Protein AF-D6Z6P3-F1 (afdb_monomer_lite)

Foldseek 3Di:
DDDDDDDPPPVQDALVVLLVVLVVLLVVLVVCLVVVNPPCVVVSVVVNVVSVVSNVSNVVVVPPLVPDPDPVVSVVVVVSVVVSVVSVVVSVVSVVVSVVVVVVVVVVVVVVVVVVVVVVPPDPPDDDPPPPPPDD

Structure (mmCIF, N/CA/C/O backbone):
data_AF-D6Z6P3-F1
#
_entry.id   AF-D6Z6P3-F1
#
loop_
_atom_site.group_PDB
_atom_site.id
_atom_site.type_symbol
_atom_site.label_atom_id
_atom_site.label_alt_id
_atom_site.label_comp_id
_atom_site.label_asym_id
_atom_site.label_entity_id
_atom_site.label_seq_id
_atom_site.pdbx_PDB_ins_code
_atom_site.Cartn_x
_atom_site.Cartn_y
_atom_site.Cartn_z
_atom_site.occupancy
_atom_site.B_iso_or_equiv
_atom_site.auth_seq_id
_atom_site.auth_comp_id
_atom_site.auth_asym_id
_atom_site.auth_atom_id
_atom_site.pdbx_PDB_model_num
ATOM 1 N N . MET A 1 1 ? 35.250 24.182 -33.793 1.00 44.00 1 MET A N 1
ATOM 2 C CA . MET A 1 1 ? 34.281 23.165 -33.332 1.00 44.00 1 MET A CA 1
ATOM 3 C C . MET A 1 1 ? 34.153 23.292 -31.823 1.00 44.00 1 MET A C 1
ATOM 5 O O . MET A 1 1 ? 35.151 23.128 -31.138 1.00 44.00 1 MET A O 1
ATOM 9 N N . LYS A 1 2 ? 32.984 23.695 -31.315 1.00 38.16 2 LYS A N 1
ATOM 10 C CA . LYS A 1 2 ? 32.708 23.756 -29.871 1.00 38.16 2 LYS A CA 1
ATOM 11 C C . LYS A 1 2 ? 32.059 22.431 -29.460 1.00 38.16 2 LYS A C 1
ATOM 13 O O . LYS A 1 2 ? 31.090 22.057 -30.120 1.00 38.16 2 LYS A O 1
ATOM 18 N N . PRO A 1 3 ? 32.523 21.739 -28.410 1.00 43.38 3 PRO A N 1
ATOM 19 C CA . PRO A 1 3 ? 31.759 20.640 -27.852 1.00 43.38 3 PRO A CA 1
ATOM 20 C C . PRO A 1 3 ? 30.620 21.208 -26.991 1.00 43.38 3 PRO A C 1
ATOM 22 O O . PRO A 1 3 ? 30.833 21.778 -25.925 1.00 43.38 3 PRO A O 1
ATOM 25 N N . LEU A 1 4 ? 29.400 21.075 -27.510 1.00 47.59 4 LEU A N 1
ATOM 26 C CA . LEU A 1 4 ? 28.196 20.788 -26.725 1.00 47.59 4 LEU A CA 1
ATOM 27 C C . LEU A 1 4 ? 28.418 19.364 -26.166 1.00 47.59 4 LEU A C 1
ATOM 29 O O . LEU A 1 4 ? 28.949 18.522 -26.879 1.00 47.59 4 LEU A O 1
ATOM 33 N N . THR A 1 5 ? 28.166 19.004 -24.916 1.00 46.31 5 THR A N 1
ATOM 34 C CA . THR A 1 5 ? 27.004 19.277 -24.075 1.00 46.31 5 THR A CA 1
ATOM 35 C C . THR A 1 5 ? 27.342 18.749 -22.683 1.00 46.31 5 THR A C 1
ATOM 37 O O . THR A 1 5 ? 27.886 17.652 -22.554 1.00 46.31 5 THR A O 1
ATOM 40 N N . GLY A 1 6 ? 26.974 19.500 -21.646 1.00 45.75 6 GLY A N 1
ATOM 41 C CA . GLY A 1 6 ? 26.929 18.987 -20.285 1.00 45.75 6 GLY A CA 1
ATOM 42 C C . GLY A 1 6 ? 25.938 17.830 -20.186 1.00 45.75 6 GLY A C 1
ATOM 43 O O . GLY A 1 6 ? 24.733 18.029 -20.303 1.00 45.75 6 GLY A O 1
ATOM 44 N N . GLN A 1 7 ? 26.444 16.624 -19.952 1.00 39.44 7 GLN A N 1
ATOM 45 C CA . GLN A 1 7 ? 25.655 15.548 -19.373 1.00 39.44 7 GLN A CA 1
ATOM 46 C C . GLN A 1 7 ? 25.823 15.641 -17.862 1.00 39.44 7 GLN A C 1
ATOM 48 O O . GLN A 1 7 ? 26.766 15.099 -17.287 1.00 39.44 7 GLN A O 1
ATOM 53 N N . ALA A 1 8 ? 24.903 16.356 -17.216 1.00 40.50 8 ALA A N 1
ATOM 54 C CA . ALA A 1 8 ? 24.640 16.110 -15.812 1.00 40.50 8 ALA A CA 1
ATOM 55 C C . ALA A 1 8 ? 24.234 14.634 -15.705 1.00 40.50 8 ALA A C 1
ATOM 57 O O . ALA A 1 8 ? 23.147 14.254 -16.140 1.00 40.50 8 ALA A O 1
ATOM 58 N N . HIS A 1 9 ? 25.131 13.796 -15.185 1.00 40.16 9 HIS A N 1
ATOM 59 C CA . HIS A 1 9 ? 24.788 12.477 -14.668 1.00 40.16 9 HIS A CA 1
ATOM 60 C C . HIS A 1 9 ? 23.839 12.696 -13.484 1.00 40.16 9 HIS A C 1
ATOM 62 O O . HIS A 1 9 ? 24.240 12.699 -12.323 1.00 40.16 9 HIS A O 1
ATOM 68 N N . ASN A 1 10 ? 22.565 12.942 -13.783 1.00 45.47 10 ASN A N 1
ATOM 69 C CA . ASN A 1 10 ? 21.499 12.710 -12.831 1.00 45.47 10 ASN A CA 1
ATOM 70 C C . ASN A 1 10 ? 21.533 11.201 -12.603 1.00 45.47 10 ASN A C 1
ATOM 72 O O . ASN A 1 10 ? 21.230 10.441 -13.521 1.00 45.47 10 ASN A O 1
ATOM 76 N N . GLN A 1 11 ? 21.990 10.770 -11.428 1.00 52.34 11 GLN A N 1
ATOM 77 C CA . GLN A 1 11 ? 21.950 9.372 -11.008 1.00 52.34 11 GLN A CA 1
ATOM 78 C C . GLN A 1 11 ? 20.477 8.968 -10.856 1.00 52.34 11 GLN A C 1
ATOM 80 O O . GLN A 1 11 ? 19.921 8.962 -9.760 1.00 52.34 11 GLN A O 1
ATOM 85 N N . ALA A 1 12 ? 19.802 8.738 -11.980 1.00 62.66 12 ALA A N 1
ATOM 86 C CA . ALA A 1 12 ? 18.458 8.205 -12.006 1.00 62.66 12 ALA A CA 1
ATOM 87 C C . ALA A 1 12 ? 18.541 6.772 -11.484 1.00 62.66 12 ALA A C 1
ATOM 89 O O . ALA A 1 12 ? 19.339 5.968 -11.966 1.00 62.66 12 ALA A O 1
ATOM 90 N N . MET A 1 13 ? 17.764 6.488 -10.444 1.00 72.31 13 MET A N 1
ATOM 91 C CA . MET A 1 13 ? 17.687 5.157 -9.868 1.00 72.31 13 MET A CA 1
ATOM 92 C C . MET A 1 13 ? 17.231 4.166 -10.937 1.00 72.31 13 MET A C 1
ATOM 94 O O . MET A 1 13 ? 16.301 4.468 -11.686 1.00 72.31 13 MET A O 1
ATOM 98 N N . ASP A 1 14 ? 17.873 3.000 -10.999 1.00 87.19 14 ASP A N 1
ATOM 99 C CA . ASP A 1 14 ? 17.474 1.950 -11.931 1.00 87.19 14 ASP A CA 1
ATOM 100 C C . ASP A 1 14 ? 15.987 1.573 -11.713 1.00 87.19 14 ASP A C 1
ATOM 102 O O . ASP A 1 14 ? 15.573 1.360 -10.564 1.00 87.19 14 ASP A O 1
ATOM 106 N N . PRO A 1 15 ? 15.162 1.505 -12.776 1.00 85.94 15 PRO A N 1
ATOM 107 C CA . PRO A 1 15 ? 13.736 1.208 -12.659 1.00 85.94 15 PRO A CA 1
ATOM 108 C C . PRO A 1 15 ? 13.436 -0.126 -11.977 1.00 85.94 15 PRO A C 1
ATOM 110 O O . PRO A 1 15 ? 12.437 -0.226 -11.263 1.00 85.94 15 PRO A O 1
ATOM 113 N N . TRP A 1 16 ? 14.293 -1.138 -12.140 1.00 90.12 16 TRP A N 1
ATOM 114 C CA . TRP A 1 16 ? 14.099 -2.435 -11.489 1.00 90.12 16 TRP A CA 1
ATOM 115 C C . TRP A 1 16 ? 14.342 -2.338 -9.996 1.00 90.12 16 TRP A C 1
ATOM 117 O O . TRP A 1 16 ? 13.497 -2.770 -9.212 1.00 90.12 16 TRP A O 1
ATOM 127 N N . MET A 1 17 ? 15.416 -1.658 -9.601 1.00 91.75 17 MET A N 1
ATOM 128 C CA . MET A 1 17 ? 15.671 -1.371 -8.193 1.00 91.75 17 MET A CA 1
ATOM 129 C C . MET A 1 17 ? 14.527 -0.558 -7.562 1.00 91.75 17 MET A C 1
ATOM 131 O O . MET A 1 17 ? 14.124 -0.827 -6.430 1.00 91.75 17 MET A O 1
ATOM 135 N N . ALA A 1 18 ? 13.942 0.394 -8.295 1.00 91.38 18 ALA A N 1
ATOM 136 C CA . ALA A 1 18 ? 12.782 1.157 -7.827 1.00 91.38 18 ALA A CA 1
ATOM 137 C C . ALA A 1 18 ? 11.535 0.291 -7.626 1.00 91.38 18 ALA A C 1
ATOM 139 O O . ALA A 1 18 ? 10.837 0.426 -6.616 1.00 91.38 18 ALA A O 1
ATOM 140 N N . LEU A 1 19 ? 11.271 -0.626 -8.558 1.00 92.25 19 LEU A N 1
ATOM 141 C CA . LEU A 1 19 ? 10.174 -1.588 -8.460 1.00 92.25 19 LEU A CA 1
ATOM 142 C C . LEU A 1 19 ? 10.359 -2.538 -7.270 1.00 92.25 19 LEU A C 1
ATOM 144 O O . LEU A 1 19 ? 9.392 -2.832 -6.563 1.00 92.25 19 LEU A O 1
ATOM 148 N N . GLU A 1 20 ? 11.579 -3.016 -7.035 1.00 92.31 20 GLU A N 1
ATOM 149 C CA . GLU A 1 20 ? 11.908 -3.907 -5.919 1.00 92.31 20 GLU A CA 1
ATOM 150 C C . GLU A 1 20 ? 11.773 -3.213 -4.566 1.00 92.31 20 GLU A C 1
ATOM 152 O O . GLU A 1 20 ? 11.112 -3.745 -3.675 1.00 92.31 20 GLU A O 1
ATOM 157 N N . GLN A 1 21 ? 12.306 -1.999 -4.422 1.00 92.69 21 GLN A N 1
ATOM 158 C CA . GLN A 1 21 ? 12.165 -1.225 -3.187 1.00 92.69 21 GLN A CA 1
ATOM 159 C C . GLN A 1 21 ? 10.697 -0.927 -2.872 1.00 92.69 21 GLN A C 1
ATOM 161 O O . GLN A 1 21 ? 10.250 -1.106 -1.737 1.00 92.69 21 GLN A O 1
ATOM 166 N N . TYR A 1 22 ? 9.918 -0.523 -3.881 1.00 93.69 22 TYR A N 1
ATOM 167 C CA . TYR A 1 22 ? 8.491 -0.266 -3.696 1.00 93.69 22 TYR A CA 1
ATOM 168 C C . TYR A 1 22 ? 7.727 -1.545 -3.323 1.00 93.69 22 TYR A C 1
ATOM 170 O O . TYR A 1 22 ? 6.852 -1.522 -2.456 1.00 93.69 22 TYR A O 1
ATOM 178 N N . THR A 1 23 ? 8.100 -2.675 -3.931 1.00 93.12 23 THR A N 1
ATOM 179 C CA . THR A 1 23 ? 7.563 -4.004 -3.611 1.00 93.12 23 THR A CA 1
ATOM 180 C C . THR A 1 23 ? 7.836 -4.385 -2.158 1.00 93.12 23 THR A C 1
ATOM 182 O O . THR A 1 23 ? 6.892 -4.705 -1.435 1.00 93.12 23 THR A O 1
ATOM 185 N N . ALA A 1 24 ? 9.096 -4.324 -1.724 1.00 93.12 24 ALA A N 1
ATOM 186 C CA . ALA A 1 24 ? 9.505 -4.696 -0.372 1.00 93.12 24 ALA A CA 1
ATOM 187 C C . ALA A 1 24 ? 8.782 -3.847 0.685 1.00 93.12 24 ALA A C 1
ATOM 189 O O . ALA A 1 24 ? 8.228 -4.379 1.645 1.00 93.12 24 ALA A O 1
ATOM 190 N N . MET A 1 25 ? 8.679 -2.537 0.450 1.00 94.81 25 MET A N 1
ATOM 191 C CA . MET A 1 25 ? 7.931 -1.627 1.318 1.00 94.81 25 MET A CA 1
ATOM 192 C C . MET A 1 25 ? 6.437 -2.000 1.400 1.00 94.81 25 MET A C 1
ATOM 194 O O . MET A 1 25 ? 5.840 -1.983 2.477 1.00 94.81 25 MET A O 1
ATOM 198 N N . GLN A 1 26 ? 5.788 -2.341 0.279 1.00 9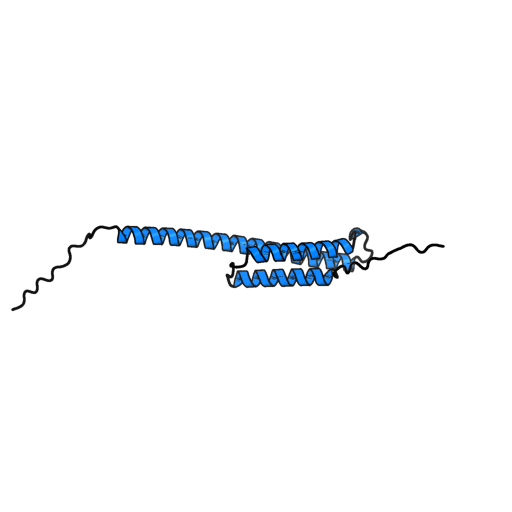3.19 26 GLN A N 1
ATOM 199 C CA . GLN A 1 26 ? 4.390 -2.791 0.310 1.00 93.19 26 GLN A CA 1
ATOM 200 C C . GLN A 1 26 ? 4.215 -4.098 1.100 1.00 93.19 26 GLN A C 1
ATOM 202 O O . GLN A 1 26 ? 3.201 -4.265 1.781 1.00 93.19 26 GLN A O 1
ATOM 207 N N . GLU A 1 27 ? 5.174 -5.020 1.010 1.00 92.62 27 GLU A N 1
ATOM 208 C CA . GLU A 1 27 ? 5.167 -6.278 1.763 1.00 92.62 27 GLU A CA 1
ATOM 209 C C . GLU A 1 27 ? 5.347 -6.051 3.265 1.00 92.62 27 GLU A C 1
ATOM 211 O O . GLU A 1 27 ? 4.584 -6.617 4.049 1.00 92.62 27 GLU A O 1
ATOM 216 N N . GLU A 1 28 ? 6.262 -5.168 3.664 1.00 92.19 28 GLU A N 1
ATOM 217 C CA . GLU A 1 28 ? 6.450 -4.769 5.061 1.00 92.19 28 GLU A CA 1
ATOM 218 C C . GLU A 1 28 ? 5.154 -4.204 5.660 1.00 92.19 28 GLU A C 1
ATOM 220 O O . GLU A 1 28 ? 4.702 -4.644 6.721 1.00 92.19 28 GLU A O 1
ATOM 225 N N . HIS A 1 29 ? 4.493 -3.290 4.945 1.00 92.25 29 HIS A N 1
ATOM 226 C CA . HIS A 1 29 ? 3.221 -2.720 5.388 1.00 92.25 29 HIS A CA 1
ATOM 227 C C . HIS A 1 29 ? 2.108 -3.770 5.489 1.00 92.25 29 HIS A C 1
ATOM 229 O O . HIS A 1 29 ? 1.333 -3.759 6.448 1.00 92.25 29 HIS A O 1
ATOM 235 N N . LEU A 1 30 ? 2.011 -4.693 4.525 1.00 90.00 30 LEU A N 1
ATOM 236 C CA . LEU A 1 30 ? 1.043 -5.795 4.587 1.00 90.00 30 LEU A CA 1
ATOM 237 C C . LEU A 1 30 ? 1.298 -6.695 5.794 1.00 90.00 30 LEU A C 1
ATOM 239 O O . LEU A 1 30 ? 0.359 -7.093 6.481 1.00 90.00 30 LEU A O 1
ATOM 243 N N . GLU A 1 31 ? 2.556 -7.015 6.061 1.00 90.94 31 GLU A N 1
ATOM 244 C CA . GLU A 1 31 ? 2.931 -7.866 7.180 1.00 90.94 31 GLU A CA 1
ATOM 245 C C . GLU A 1 31 ? 2.634 -7.189 8.524 1.00 90.94 31 GLU A C 1
ATOM 247 O O . GLU A 1 31 ? 2.058 -7.801 9.427 1.00 90.94 31 GLU A O 1
ATOM 252 N N . ALA A 1 32 ? 2.909 -5.892 8.639 1.00 88.94 32 ALA A N 1
ATOM 253 C CA . ALA A 1 32 ? 2.542 -5.118 9.813 1.00 88.94 32 ALA A CA 1
ATOM 254 C C . ALA A 1 32 ?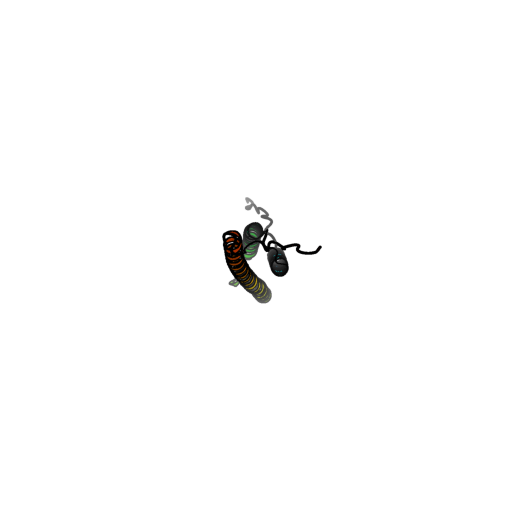 1.013 -5.037 10.013 1.00 88.94 32 ALA A C 1
ATOM 256 O O . ALA A 1 32 ? 0.538 -5.172 11.145 1.00 88.94 32 ALA A O 1
ATOM 257 N N . LEU A 1 33 ? 0.225 -4.919 8.934 1.00 87.62 33 LEU A N 1
ATOM 258 C CA . LEU A 1 33 ? -1.242 -4.991 8.994 1.00 87.62 33 LEU A CA 1
ATOM 259 C C . LEU A 1 33 ? -1.745 -6.360 9.463 1.00 87.62 33 LEU A C 1
ATOM 261 O O . LEU A 1 33 ? -2.665 -6.413 10.284 1.00 87.62 33 LEU A O 1
ATOM 265 N N . ARG A 1 34 ? -1.139 -7.460 8.995 1.00 86.94 34 ARG A N 1
ATOM 266 C CA . ARG A 1 34 ? -1.466 -8.822 9.460 1.00 86.94 34 ARG A CA 1
ATOM 267 C C . ARG A 1 34 ? -1.204 -8.993 10.952 1.00 86.94 34 ARG A C 1
ATOM 269 O O . ARG A 1 34 ? -2.005 -9.621 11.637 1.00 86.94 34 ARG A O 1
ATOM 276 N N . ARG A 1 35 ? -0.131 -8.383 11.461 1.00 88.12 35 ARG A N 1
ATOM 277 C CA . ARG A 1 35 ? 0.213 -8.356 12.894 1.00 88.12 35 ARG A CA 1
ATOM 278 C C . ARG A 1 35 ? -0.640 -7.377 13.708 1.00 88.12 35 ARG A C 1
ATOM 280 O O . ARG A 1 35 ? -0.476 -7.287 14.920 1.00 88.12 35 ARG A O 1
ATOM 287 N N . GLY A 1 36 ? -1.541 -6.633 13.064 1.00 82.69 36 GLY A N 1
ATOM 288 C CA . GLY A 1 36 ? -2.409 -5.653 13.713 1.00 82.69 36 GLY A CA 1
ATOM 289 C C . GLY A 1 36 ? -1.701 -4.367 14.149 1.00 82.69 36 GLY A C 1
ATOM 290 O O . GLY A 1 36 ? -2.261 -3.610 14.940 1.00 82.69 36 GLY A O 1
ATOM 291 N N . ASN A 1 37 ? -0.491 -4.091 13.653 1.00 82.25 37 ASN A N 1
ATOM 292 C CA . ASN A 1 37 ? 0.225 -2.863 13.977 1.00 82.25 37 ASN A CA 1
ATOM 293 C C . ASN A 1 37 ? -0.235 -1.715 13.066 1.00 82.25 37 ASN A C 1
ATOM 295 O O . ASN A 1 37 ? 0.069 -1.697 11.879 1.00 82.25 37 ASN A O 1
ATOM 299 N N . LEU A 1 38 ? -0.948 -0.740 13.635 1.00 75.44 38 LEU A N 1
ATOM 300 C CA . LEU A 1 38 ? -1.407 0.468 12.932 1.00 75.44 38 LEU A CA 1
ATOM 301 C C . LEU A 1 38 ? -0.789 1.770 13.445 1.00 75.44 38 LEU A C 1
ATOM 303 O O . LEU A 1 38 ? -1.167 2.851 12.988 1.00 75.44 38 LEU A O 1
ATOM 307 N N . ARG A 1 39 ? 0.135 1.700 14.407 1.00 75.19 39 ARG A N 1
ATOM 308 C CA . ARG A 1 39 ? 0.663 2.906 15.068 1.00 75.19 39 ARG A CA 1
ATOM 309 C C . ARG A 1 39 ? 1.392 3.833 14.095 1.00 75.19 39 ARG A C 1
ATOM 311 O O . ARG A 1 39 ? 1.463 5.032 14.333 1.00 75.19 39 ARG A O 1
ATOM 318 N N . GLU A 1 40 ? 1.860 3.283 12.980 1.00 81.62 40 GLU A N 1
ATOM 319 C CA . GLU A 1 40 ? 2.696 3.974 12.003 1.00 81.62 40 GLU A CA 1
ATOM 320 C C . GLU A 1 40 ? 1.968 4.306 10.690 1.00 81.62 40 GLU A C 1
ATOM 322 O O . GLU A 1 40 ? 2.606 4.696 9.721 1.00 81.62 40 GLU A O 1
ATOM 327 N N . MET A 1 41 ? 0.629 4.229 10.631 1.00 79.56 41 MET A N 1
ATOM 328 C CA . MET A 1 41 ? -0.117 4.490 9.383 1.00 79.56 41 MET A CA 1
ATOM 329 C C . MET A 1 41 ? 0.202 5.846 8.730 1.00 79.56 41 MET A C 1
ATOM 331 O O . MET A 1 41 ? 0.248 5.939 7.505 1.00 79.56 41 MET A O 1
ATOM 335 N N . SER A 1 42 ? 0.396 6.904 9.523 1.00 80.62 42 SER A N 1
ATOM 336 C CA . SER A 1 42 ? 0.760 8.234 9.010 1.00 80.62 42 SER A CA 1
ATOM 337 C C . SER A 1 42 ? 2.169 8.254 8.415 1.00 80.62 42 SER A C 1
ATOM 339 O O . SER A 1 42 ? 2.388 8.868 7.372 1.00 80.62 42 SER A O 1
ATOM 341 N N . ARG A 1 43 ? 3.109 7.539 9.041 1.00 88.38 43 ARG A N 1
ATOM 342 C CA . ARG A 1 43 ? 4.477 7.360 8.551 1.00 88.38 43 ARG A CA 1
ATOM 343 C C . ARG A 1 43 ? 4.491 6.562 7.246 1.00 88.38 43 ARG A C 1
ATOM 345 O O . ARG A 1 43 ? 5.107 7.009 6.281 1.00 88.38 43 ARG A O 1
ATOM 352 N N . TRP A 1 44 ? 3.733 5.469 7.179 1.00 90.00 44 TRP A N 1
ATOM 353 C CA . TRP A 1 44 ? 3.617 4.642 5.977 1.00 90.00 44 TRP A CA 1
ATOM 354 C C . TRP A 1 44 ? 3.063 5.422 4.789 1.00 90.00 44 TRP A C 1
ATOM 356 O O . TRP A 1 44 ? 3.531 5.244 3.671 1.00 90.00 44 TRP A O 1
ATOM 366 N N . GLN A 1 45 ? 2.096 6.320 5.004 1.00 87.38 45 GLN A N 1
ATOM 367 C CA . GLN A 1 45 ? 1.592 7.194 3.938 1.00 87.38 45 GLN A CA 1
ATOM 368 C C . GLN A 1 45 ? 2.734 8.024 3.325 1.00 87.38 45 GLN A C 1
ATOM 370 O O . GLN A 1 45 ? 2.884 8.058 2.106 1.00 87.38 45 GLN A O 1
ATOM 375 N N . ALA A 1 46 ? 3.564 8.651 4.164 1.00 89.56 46 ALA A N 1
ATOM 376 C CA . ALA A 1 46 ? 4.682 9.478 3.714 1.00 89.56 46 ALA A CA 1
ATOM 377 C C . ALA A 1 46 ? 5.828 8.658 3.091 1.00 89.56 46 ALA A C 1
ATOM 379 O O . ALA A 1 46 ? 6.483 9.114 2.155 1.00 89.56 46 ALA A O 1
ATOM 380 N N . GLU A 1 47 ? 6.109 7.458 3.599 1.00 91.25 47 GLU A N 1
ATOM 381 C CA . GLU A 1 47 ? 7.084 6.532 3.002 1.00 91.25 47 GLU A CA 1
ATOM 382 C C . GLU A 1 47 ? 6.628 6.056 1.624 1.00 91.25 47 GLU A C 1
ATOM 384 O O . GLU A 1 47 ? 7.399 6.115 0.667 1.00 91.25 47 GLU A O 1
ATOM 389 N N . ARG A 1 48 ? 5.348 5.702 1.492 1.00 90.19 48 ARG A N 1
ATOM 390 C CA . ARG A 1 48 ? 4.764 5.277 0.219 1.00 90.19 48 ARG A CA 1
ATOM 391 C C . ARG A 1 48 ? 4.759 6.377 -0.827 1.00 90.19 48 ARG A C 1
ATOM 393 O O . ARG A 1 48 ? 5.078 6.087 -1.974 1.00 90.19 48 ARG A O 1
ATOM 400 N N . GLU A 1 49 ? 4.430 7.608 -0.448 1.00 91.00 49 GLU A N 1
ATOM 401 C CA . GLU A 1 49 ? 4.449 8.751 -1.370 1.00 91.00 49 GLU A CA 1
ATOM 402 C C . GLU A 1 49 ? 5.867 9.005 -1.904 1.00 91.00 49 GLU A C 1
ATOM 404 O O . GLU A 1 49 ? 6.079 9.177 -3.107 1.00 91.00 49 GLU A O 1
ATOM 409 N N . ARG A 1 50 ? 6.867 8.952 -1.013 1.00 91.56 50 ARG A N 1
ATOM 410 C CA . ARG A 1 50 ? 8.280 9.117 -1.379 1.00 91.56 50 ARG A CA 1
ATOM 411 C C . ARG A 1 50 ? 8.757 8.002 -2.304 1.00 91.56 50 ARG A C 1
ATOM 413 O O . ARG A 1 50 ? 9.318 8.291 -3.358 1.00 91.56 50 ARG A O 1
ATOM 420 N N . ALA A 1 51 ? 8.498 6.747 -1.947 1.00 91.19 51 ALA A N 1
ATOM 421 C CA . ALA A 1 51 ? 8.888 5.599 -2.758 1.00 91.19 51 ALA A CA 1
ATOM 422 C C . ALA A 1 51 ? 8.167 5.588 -4.119 1.00 91.19 51 ALA A C 1
ATOM 424 O O . ALA A 1 51 ? 8.776 5.262 -5.135 1.00 91.19 51 ALA A O 1
ATOM 425 N N . PHE A 1 52 ? 6.898 6.011 -4.166 1.00 91.56 52 PHE A N 1
ATOM 426 C CA . PHE A 1 52 ? 6.149 6.148 -5.416 1.00 91.56 52 PHE A CA 1
ATOM 427 C C . PHE A 1 52 ? 6.736 7.239 -6.311 1.00 91.56 52 PHE A C 1
ATOM 429 O O . PHE A 1 52 ? 6.926 7.006 -7.498 1.00 91.56 52 PHE A O 1
ATOM 436 N N . THR A 1 53 ? 7.093 8.395 -5.746 1.00 92.06 53 THR A N 1
ATOM 437 C CA . THR A 1 53 ? 7.747 9.480 -6.496 1.00 92.06 53 THR A CA 1
ATOM 438 C C . THR A 1 53 ? 9.067 9.015 -7.115 1.00 92.06 53 THR A C 1
ATOM 440 O O . THR A 1 53 ? 9.382 9.363 -8.252 1.00 92.06 53 THR A O 1
ATOM 443 N N . ILE A 1 54 ? 9.846 8.217 -6.379 1.00 91.62 54 ILE A N 1
ATOM 444 C CA . ILE A 1 54 ? 11.100 7.643 -6.881 1.00 91.62 54 ILE A CA 1
ATOM 445 C C . ILE A 1 54 ? 10.821 6.664 -8.027 1.00 91.62 54 ILE A C 1
ATOM 447 O O . ILE A 1 54 ? 11.443 6.776 -9.082 1.00 91.62 54 ILE A O 1
ATOM 451 N N . LEU A 1 55 ? 9.861 5.750 -7.848 1.00 91.44 55 LEU A N 1
ATOM 452 C CA . LEU A 1 55 ? 9.453 4.803 -8.885 1.00 91.44 55 LEU A CA 1
ATOM 453 C C . LEU A 1 55 ? 8.951 5.517 -10.142 1.00 91.44 55 LEU A C 1
ATOM 455 O O . LEU A 1 55 ? 9.355 5.162 -11.243 1.00 91.44 55 LEU A O 1
ATOM 459 N N . GLN A 1 56 ? 8.118 6.543 -9.982 1.00 91.19 56 GLN A N 1
ATOM 460 C CA . GLN A 1 56 ? 7.605 7.340 -11.088 1.00 91.19 56 GLN A CA 1
ATOM 461 C C . GLN A 1 56 ? 8.751 7.961 -11.888 1.00 91.19 56 GLN A C 1
ATOM 463 O O . GLN A 1 56 ? 8.820 7.761 -13.092 1.00 91.19 56 GLN A O 1
ATOM 468 N N . ARG A 1 57 ? 9.700 8.632 -11.223 1.00 90.75 57 ARG A N 1
ATOM 469 C CA . ARG A 1 57 ? 10.860 9.237 -11.897 1.00 90.75 57 ARG A CA 1
ATOM 470 C C . ARG A 1 57 ? 11.732 8.209 -12.613 1.00 90.75 57 ARG A C 1
ATOM 472 O O . ARG A 1 57 ? 12.240 8.497 -13.691 1.00 90.75 57 ARG A O 1
ATOM 479 N N . ALA A 1 58 ? 11.920 7.032 -12.016 1.00 88.94 58 ALA A N 1
ATOM 480 C CA . ALA A 1 58 ? 12.684 5.957 -12.639 1.00 88.94 58 ALA A CA 1
ATOM 481 C C . ALA A 1 58 ? 11.979 5.438 -13.905 1.00 88.94 58 ALA A C 1
ATOM 483 O O . ALA A 1 58 ? 12.611 5.291 -14.947 1.00 88.94 58 ALA A O 1
ATOM 484 N N . LEU A 1 59 ? 10.659 5.237 -13.842 1.00 87.44 59 LEU A N 1
ATOM 485 C CA . LEU A 1 59 ? 9.855 4.830 -14.996 1.00 87.44 59 LEU A CA 1
ATOM 486 C C . LEU A 1 59 ? 9.794 5.917 -16.078 1.00 87.44 59 LEU A C 1
ATOM 488 O O . LEU A 1 59 ? 9.917 5.590 -17.253 1.00 87.44 59 LEU A O 1
ATOM 492 N N . ASP A 1 60 ? 9.681 7.192 -15.704 1.00 87.81 60 ASP A N 1
ATOM 493 C CA . ASP A 1 60 ? 9.726 8.320 -16.644 1.00 87.81 60 ASP A CA 1
ATOM 494 C C . ASP A 1 60 ? 11.073 8.374 -17.388 1.00 87.81 60 ASP A C 1
ATOM 496 O O . ASP A 1 60 ? 11.131 8.745 -18.561 1.00 87.81 60 ASP A O 1
ATOM 500 N N . GLY A 1 61 ? 12.157 7.938 -16.734 1.00 85.38 61 GLY A N 1
ATOM 501 C CA . GLY A 1 61 ? 13.485 7.802 -17.335 1.00 85.38 61 GLY A CA 1
ATOM 502 C C . GLY A 1 61 ? 13.564 6.783 -18.478 1.00 85.38 61 GLY A C 1
ATOM 503 O O . GLY A 1 61 ? 14.456 6.891 -19.317 1.00 85.38 61 GLY A O 1
ATOM 504 N N . LEU A 1 62 ? 12.624 5.834 -18.561 1.00 82.44 62 LEU A N 1
ATOM 505 C CA . LEU A 1 62 ? 12.518 4.894 -19.685 1.00 82.44 62 LEU A CA 1
ATOM 506 C C . LEU A 1 62 ? 11.889 5.531 -20.936 1.00 82.44 62 LEU A C 1
ATOM 508 O O . LEU A 1 62 ? 11.950 4.943 -22.017 1.00 82.44 62 LEU A O 1
ATOM 512 N N . GLY A 1 63 ? 11.301 6.724 -20.808 1.00 81.75 63 GLY A N 1
ATOM 513 C CA . GLY A 1 63 ? 10.589 7.397 -21.889 1.00 81.75 63 GLY A CA 1
ATOM 514 C C . GLY A 1 63 ? 9.287 6.689 -22.274 1.00 81.75 63 GLY A C 1
ATOM 515 O O . GLY A 1 63 ? 8.678 5.969 -21.482 1.00 81.75 63 GLY A O 1
ATOM 516 N N . ASP A 1 64 ? 8.822 6.910 -23.507 1.00 80.75 64 ASP A N 1
ATOM 517 C CA . ASP A 1 64 ? 7.601 6.260 -23.987 1.00 80.75 64 ASP A CA 1
ATOM 518 C C . ASP A 1 64 ? 7.846 4.764 -24.231 1.00 80.75 64 ASP A C 1
ATOM 520 O O . ASP A 1 64 ? 8.495 4.360 -25.198 1.00 80.75 64 ASP A O 1
ATOM 524 N N . LEU A 1 65 ? 7.256 3.934 -23.368 1.00 74.25 65 LEU A N 1
ATOM 525 C CA . LEU A 1 65 ? 7.324 2.476 -23.452 1.00 74.25 65 LEU A CA 1
ATOM 526 C C . LEU A 1 65 ? 6.806 1.920 -24.791 1.00 74.25 65 LEU A C 1
ATOM 528 O O . LEU A 1 65 ? 7.162 0.805 -25.158 1.00 74.25 65 LEU A O 1
ATOM 532 N N . ARG A 1 66 ? 5.977 2.664 -25.538 1.00 75.56 66 ARG A N 1
ATOM 533 C CA . ARG A 1 66 ? 5.500 2.264 -26.878 1.00 75.56 66 ARG A CA 1
ATOM 534 C C . ARG A 1 66 ? 6.592 2.348 -27.939 1.00 75.56 66 ARG A C 1
ATOM 536 O O . ARG A 1 66 ? 6.488 1.683 -28.966 1.00 75.56 66 ARG A O 1
ATOM 543 N N . LEU A 1 67 ? 7.610 3.171 -27.700 1.00 79.06 67 LEU A N 1
ATOM 544 C CA . LEU A 1 67 ? 8.742 3.374 -28.601 1.00 79.06 67 LEU A CA 1
ATOM 545 C C . LEU A 1 67 ? 9.899 2.410 -28.303 1.00 79.06 67 LEU A C 1
ATOM 547 O O . LEU A 1 67 ? 10.868 2.357 -29.064 1.00 79.06 67 LEU A O 1
ATOM 551 N N . LEU A 1 68 ? 9.804 1.629 -27.220 1.00 77.94 68 LEU A N 1
ATOM 552 C CA . LEU A 1 68 ? 10.780 0.594 -26.906 1.00 77.94 68 LEU A CA 1
ATOM 553 C C . LEU A 1 68 ? 10.700 -0.534 -27.940 1.00 77.94 68 LEU A C 1
ATOM 555 O O . LEU A 1 68 ? 9.652 -1.135 -28.173 1.00 77.94 68 LEU A O 1
ATOM 559 N N . LYS A 1 69 ? 11.849 -0.837 -28.552 1.00 78.00 69 LYS A N 1
ATOM 560 C CA . LYS A 1 69 ? 11.979 -1.922 -29.537 1.00 78.00 69 LYS A CA 1
ATOM 561 C C . LYS A 1 69 ? 11.894 -3.307 -28.896 1.00 78.00 69 LYS A C 1
ATOM 563 O O . LYS A 1 69 ? 11.512 -4.263 -29.564 1.00 78.00 69 LYS A O 1
ATOM 568 N N . ASP A 1 70 ? 12.243 -3.406 -27.617 1.00 85.31 70 ASP A N 1
ATOM 569 C CA . ASP A 1 70 ? 12.213 -4.658 -26.870 1.00 85.31 70 ASP A CA 1
ATOM 570 C C . ASP A 1 70 ? 10.821 -4.905 -26.271 1.00 85.31 70 ASP A C 1
ATOM 572 O O . ASP A 1 70 ? 10.468 -4.404 -25.202 1.00 85.31 70 ASP A O 1
ATOM 576 N N . GLN A 1 71 ? 10.020 -5.699 -26.981 1.00 84.94 71 GLN A N 1
ATOM 577 C CA . GLN A 1 71 ? 8.684 -6.097 -26.532 1.00 84.94 71 GLN A CA 1
ATOM 578 C C . GLN A 1 71 ? 8.721 -7.006 -25.293 1.00 84.94 71 GLN A C 1
ATOM 580 O O . GLN A 1 71 ? 7.783 -6.973 -24.496 1.00 84.94 71 GLN A O 1
ATOM 585 N N . GLY A 1 72 ? 9.792 -7.785 -25.100 1.00 87.00 72 GLY A N 1
ATOM 586 C CA . GLY A 1 72 ? 9.958 -8.636 -23.920 1.00 87.00 72 GLY A CA 1
ATOM 587 C C . GLY A 1 72 ? 10.140 -7.796 -22.660 1.00 87.00 72 GLY A C 1
ATOM 588 O O . GLY A 1 72 ? 9.460 -8.017 -21.657 1.00 87.00 72 GLY A O 1
ATOM 589 N N . LEU A 1 73 ? 10.974 -6.759 -22.748 1.00 84.44 73 LEU A N 1
ATOM 590 C CA . LEU A 1 73 ? 11.169 -5.780 -21.680 1.00 84.44 73 LEU A CA 1
ATOM 591 C C . LEU A 1 73 ? 9.863 -5.058 -21.315 1.00 84.44 73 LEU A C 1
ATOM 593 O O . LEU A 1 73 ? 9.517 -4.947 -20.137 1.00 84.44 73 LEU A O 1
ATOM 597 N N . VAL A 1 74 ? 9.112 -4.595 -22.320 1.00 86.25 74 VAL A N 1
ATOM 598 C CA . VAL A 1 74 ? 7.822 -3.914 -22.117 1.00 86.25 74 VAL A CA 1
ATOM 599 C C . VAL A 1 74 ? 6.813 -4.834 -21.434 1.00 86.25 74 VAL A C 1
ATOM 601 O O . VAL A 1 74 ? 6.124 -4.412 -20.502 1.00 86.25 74 VAL A O 1
ATOM 604 N N . GLN A 1 75 ? 6.723 -6.089 -21.876 1.00 89.62 75 GLN A N 1
ATOM 605 C CA . GLN A 1 75 ? 5.827 -7.071 -21.277 1.00 89.62 75 GLN A CA 1
ATOM 606 C C . GLN A 1 75 ? 6.209 -7.357 -19.819 1.00 89.62 75 GLN A C 1
ATOM 608 O O . GLN A 1 75 ? 5.343 -7.332 -18.944 1.00 89.62 75 GLN A O 1
ATOM 613 N N . HIS A 1 76 ? 7.502 -7.516 -19.533 1.00 89.38 76 HIS A N 1
ATOM 614 C CA . HIS A 1 76 ? 7.977 -7.741 -18.173 1.00 89.38 76 HIS A CA 1
ATOM 615 C C . HIS A 1 76 ? 7.676 -6.549 -17.245 1.00 89.38 76 HIS A C 1
ATOM 617 O O . HIS A 1 76 ? 7.176 -6.727 -16.132 1.00 89.38 76 HIS A O 1
ATOM 623 N N . LEU A 1 77 ? 7.886 -5.313 -17.715 1.00 88.62 77 LEU A N 1
ATOM 624 C CA . LEU A 1 77 ? 7.517 -4.103 -16.970 1.00 88.62 77 LEU A CA 1
ATOM 625 C C . LEU A 1 77 ? 6.014 -4.049 -16.673 1.00 88.62 77 LEU A C 1
ATOM 627 O O . LEU A 1 77 ? 5.618 -3.742 -15.547 1.00 88.62 77 LEU A O 1
ATOM 631 N N . ARG A 1 78 ? 5.168 -4.382 -17.656 1.00 89.00 78 ARG A N 1
ATOM 632 C CA . ARG A 1 78 ? 3.707 -4.429 -17.473 1.00 89.00 78 ARG A CA 1
ATOM 633 C C . ARG A 1 78 ? 3.297 -5.429 -16.403 1.00 89.00 78 ARG A C 1
ATOM 635 O O . ARG A 1 78 ? 2.467 -5.097 -15.560 1.00 89.00 78 ARG A O 1
ATOM 642 N N . GLU A 1 79 ? 3.880 -6.621 -16.409 1.00 92.19 79 GLU A N 1
ATOM 643 C CA . GLU A 1 79 ? 3.605 -7.653 -15.405 1.00 92.19 79 GLU A CA 1
ATOM 644 C C . GLU A 1 79 ? 3.995 -7.185 -14.002 1.00 92.19 79 GLU A C 1
ATOM 646 O O . GLU A 1 79 ? 3.210 -7.310 -13.058 1.00 92.19 79 GLU A O 1
ATOM 651 N N . ARG A 1 80 ? 5.176 -6.574 -13.863 1.00 92.00 80 ARG A N 1
ATOM 652 C CA . ARG A 1 80 ? 5.671 -6.075 -12.574 1.00 92.00 80 ARG A CA 1
ATOM 653 C C . ARG A 1 80 ? 4.838 -4.912 -12.042 1.00 92.00 80 ARG A C 1
ATOM 655 O O . ARG A 1 80 ? 4.462 -4.924 -10.870 1.00 92.00 80 ARG A O 1
ATOM 662 N N . ILE A 1 81 ? 4.471 -3.955 -12.893 1.00 90.50 81 ILE A N 1
ATOM 663 C CA . ILE A 1 81 ? 3.563 -2.859 -12.522 1.00 90.50 81 ILE A CA 1
ATOM 664 C C . ILE A 1 81 ? 2.173 -3.407 -12.167 1.00 90.50 81 ILE A C 1
ATOM 666 O O . ILE A 1 81 ? 1.577 -2.992 -11.172 1.00 90.50 81 ILE A O 1
ATOM 670 N N . GLY A 1 82 ? 1.667 -4.380 -12.929 1.00 91.81 82 GLY A N 1
ATOM 671 C CA . GLY A 1 82 ? 0.401 -5.052 -12.641 1.00 91.81 82 GLY A CA 1
ATOM 672 C C . GLY A 1 82 ? 0.392 -5.708 -11.257 1.00 91.81 82 GLY A C 1
ATOM 673 O O . GLY A 1 82 ? -0.551 -5.515 -10.485 1.00 91.81 82 GLY A O 1
ATOM 674 N N . ALA A 1 83 ? 1.469 -6.411 -10.900 1.00 92.19 83 ALA A N 1
ATOM 675 C CA . ALA A 1 83 ? 1.633 -7.014 -9.579 1.00 92.19 83 ALA A CA 1
ATOM 676 C C . ALA A 1 83 ? 1.656 -5.963 -8.451 1.00 92.19 83 ALA A C 1
ATOM 678 O O . ALA A 1 83 ? 0.998 -6.150 -7.423 1.00 92.19 83 ALA A O 1
ATOM 679 N N . LEU A 1 84 ? 2.342 -4.832 -8.654 1.00 92.44 84 LEU A N 1
ATOM 680 C CA . LEU A 1 84 ? 2.356 -3.716 -7.700 1.00 92.44 84 LEU A CA 1
ATOM 681 C C . LEU A 1 84 ? 0.962 -3.124 -7.467 1.00 92.44 84 LEU A C 1
ATOM 683 O O . LEU A 1 84 ? 0.579 -2.863 -6.324 1.00 92.44 84 LEU A O 1
ATOM 687 N N . LEU A 1 85 ? 0.178 -2.943 -8.533 1.00 90.88 85 LEU A N 1
ATOM 688 C CA . LEU A 1 85 ? -1.193 -2.435 -8.443 1.00 90.88 85 LEU A CA 1
ATOM 689 C C . LEU A 1 85 ? -2.125 -3.424 -7.734 1.00 90.88 85 LEU A C 1
ATOM 691 O O . LEU A 1 85 ? -2.949 -3.025 -6.907 1.00 90.88 85 LEU A O 1
ATOM 695 N N . ALA A 1 86 ? -1.989 -4.721 -8.011 1.00 92.25 86 ALA A N 1
ATOM 696 C CA . ALA A 1 86 ? -2.755 -5.754 -7.318 1.00 92.25 86 ALA A CA 1
ATOM 697 C C . ALA A 1 86 ? -2.462 -5.750 -5.808 1.00 92.25 86 ALA A C 1
ATOM 699 O O . ALA A 1 86 ? -3.384 -5.791 -4.985 1.00 92.25 86 ALA A O 1
ATOM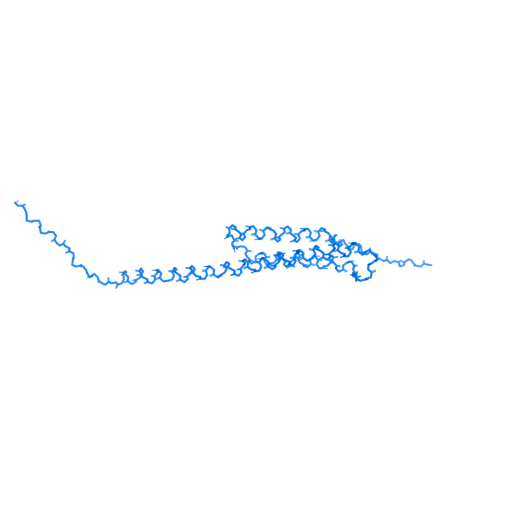 700 N N . ARG A 1 87 ? -1.185 -5.627 -5.433 1.00 91.50 87 ARG A N 1
ATOM 701 C CA . ARG A 1 87 ? -0.758 -5.546 -4.033 1.00 91.50 87 ARG A CA 1
ATOM 702 C C . ARG A 1 87 ? -1.230 -4.261 -3.354 1.00 91.50 87 ARG A C 1
ATOM 704 O O . ARG A 1 87 ? -1.674 -4.295 -2.206 1.00 91.50 87 ARG A O 1
ATOM 711 N N . GLU A 1 88 ? -1.230 -3.149 -4.079 1.00 90.00 88 GLU A N 1
ATOM 712 C CA . GLU A 1 88 ? -1.782 -1.882 -3.606 1.00 90.00 88 GLU A CA 1
ATOM 713 C C . GLU A 1 88 ? -3.279 -1.986 -3.283 1.00 90.00 88 GLU A C 1
ATOM 715 O O . GLU A 1 88 ? -3.747 -1.511 -2.244 1.00 90.00 88 GLU A O 1
ATOM 720 N N . ASN A 1 89 ? -4.043 -2.656 -4.143 1.00 90.81 89 ASN A N 1
ATOM 721 C CA . ASN A 1 89 ? -5.461 -2.902 -3.898 1.00 90.81 89 ASN A CA 1
ATOM 722 C C . ASN A 1 89 ? -5.684 -3.751 -2.639 1.00 90.81 89 ASN A C 1
ATOM 724 O O . ASN A 1 89 ? -6.591 -3.462 -1.852 1.00 90.81 89 ASN A O 1
ATOM 728 N N . LEU A 1 90 ? -4.830 -4.752 -2.404 1.00 91.12 90 LEU A N 1
ATOM 729 C CA . LEU A 1 90 ? -4.873 -5.561 -1.187 1.00 91.12 90 LEU A CA 1
ATOM 730 C C . LEU A 1 90 ? -4.590 -4.722 0.069 1.00 91.12 90 LEU A C 1
ATOM 732 O O . LEU A 1 90 ? -5.347 -4.813 1.037 1.00 91.12 90 LEU A O 1
ATOM 736 N N . LEU A 1 91 ? -3.559 -3.871 0.040 1.00 89.38 91 LEU A N 1
ATOM 737 C CA . LEU A 1 91 ? -3.243 -2.933 1.125 1.00 89.38 91 LEU A CA 1
ATOM 738 C C . LEU A 1 91 ? -4.442 -2.040 1.457 1.00 89.38 91 LEU A C 1
ATOM 740 O O . LEU A 1 91 ? -4.855 -1.940 2.614 1.00 89.38 91 LEU A O 1
ATOM 744 N N . ARG A 1 92 ? -5.049 -1.425 0.435 1.00 89.31 92 ARG A N 1
ATOM 745 C CA . ARG A 1 92 ? -6.230 -0.562 0.598 1.00 89.31 92 ARG A CA 1
ATOM 746 C C . ARG A 1 92 ? -7.396 -1.308 1.234 1.00 89.31 92 ARG A C 1
ATOM 748 O O . ARG A 1 92 ? -8.054 -0.755 2.117 1.00 89.31 92 ARG A O 1
ATOM 755 N N . LYS A 1 93 ? -7.647 -2.548 0.806 1.00 92.31 93 LYS A N 1
ATOM 756 C CA . LYS A 1 93 ? -8.691 -3.401 1.383 1.00 92.31 93 LYS A CA 1
ATOM 757 C C . LYS A 1 93 ? -8.416 -3.686 2.860 1.00 92.31 93 LYS A C 1
ATOM 759 O O . LYS A 1 93 ? -9.265 -3.384 3.691 1.00 92.31 93 LYS A O 1
ATOM 764 N N . GLN A 1 94 ? -7.219 -4.161 3.204 1.00 89.75 94 GLN A N 1
ATOM 765 C CA . GLN A 1 94 ? -6.869 -4.484 4.592 1.00 89.75 94 GLN A CA 1
ATOM 766 C C . GLN A 1 94 ? -6.950 -3.269 5.522 1.00 89.75 94 GLN A C 1
ATOM 768 O O . GLN A 1 94 ? -7.467 -3.371 6.633 1.00 89.75 94 GLN A O 1
ATOM 773 N N . VAL A 1 95 ? -6.502 -2.099 5.061 1.00 87.75 95 VAL A N 1
ATOM 774 C CA . VAL A 1 95 ? -6.623 -0.847 5.819 1.00 87.75 95 VAL A CA 1
ATOM 775 C C . VAL A 1 95 ? -8.089 -0.488 6.081 1.00 87.75 95 VAL A C 1
ATOM 777 O O . VAL A 1 95 ? -8.431 -0.079 7.194 1.00 87.75 95 VAL A O 1
ATOM 780 N N . ARG A 1 96 ? -8.968 -0.628 5.080 1.00 89.69 96 ARG A N 1
ATOM 781 C CA . ARG A 1 96 ? -10.410 -0.375 5.240 1.00 89.69 96 ARG A CA 1
ATOM 782 C C . ARG A 1 96 ? -11.037 -1.352 6.231 1.00 89.69 96 ARG A C 1
ATOM 784 O O . ARG A 1 96 ? -11.703 -0.902 7.163 1.00 89.69 96 ARG A O 1
ATOM 791 N N . ASP A 1 97 ? -10.768 -2.643 6.069 1.00 90.38 97 ASP A N 1
ATOM 792 C CA . ASP A 1 97 ? -11.300 -3.702 6.930 1.00 90.38 97 ASP A CA 1
ATOM 793 C C . ASP A 1 97 ? -10.861 -3.498 8.384 1.00 90.38 97 ASP A C 1
ATOM 795 O O . ASP A 1 97 ? -11.668 -3.590 9.310 1.00 90.38 97 ASP A O 1
ATOM 799 N N . HIS A 1 98 ? -9.594 -3.140 8.604 1.00 86.00 98 HIS A N 1
ATOM 800 C CA . HIS A 1 98 ? -9.095 -2.873 9.946 1.00 86.00 98 HIS A CA 1
ATOM 801 C C . HIS A 1 98 ? -9.762 -1.637 10.564 1.00 86.00 98 HIS A C 1
ATOM 803 O O . HIS A 1 98 ? -10.246 -1.705 11.693 1.00 86.00 98 HIS A O 1
ATOM 809 N N . ARG A 1 99 ? -9.861 -0.519 9.826 1.00 87.06 99 ARG A N 1
ATOM 810 C CA . ARG A 1 99 ? -10.556 0.692 10.307 1.00 87.06 99 ARG A CA 1
ATOM 811 C C . ARG A 1 99 ? -12.001 0.400 10.704 1.00 87.06 99 ARG A C 1
ATOM 813 O O . ARG A 1 99 ? -12.482 0.959 11.691 1.00 87.06 99 ARG A O 1
ATOM 820 N N . GLN A 1 100 ? -12.681 -0.462 9.954 1.00 90.50 100 GLN A N 1
ATOM 821 C CA . GLN A 1 100 ? -14.039 -0.886 10.267 1.00 90.50 100 GLN A CA 1
ATOM 822 C C . GLN A 1 100 ? -14.092 -1.668 11.589 1.00 90.50 100 GLN A C 1
ATOM 824 O O . GLN A 1 100 ? -14.843 -1.286 12.487 1.00 90.50 100 GLN A O 1
ATOM 829 N N . ARG A 1 101 ? -13.217 -2.666 11.774 1.00 88.50 101 ARG A N 1
ATOM 830 C CA . ARG A 1 101 ? -13.121 -3.430 13.033 1.00 88.50 101 ARG A CA 1
ATOM 831 C C . ARG A 1 101 ? -12.822 -2.537 14.238 1.00 88.50 101 ARG A C 1
ATOM 833 O O . ARG A 1 101 ? -13.455 -2.680 15.280 1.00 88.50 101 ARG A O 1
ATOM 840 N N . THR A 1 102 ? -11.909 -1.572 14.107 1.00 87.06 102 THR A N 1
ATOM 841 C CA . THR A 1 102 ? -11.607 -0.624 15.194 1.00 87.06 102 THR A CA 1
ATOM 842 C C . THR A 1 102 ? -12.831 0.212 15.573 1.00 87.06 102 THR A C 1
ATOM 844 O O . THR A 1 102 ? -13.083 0.444 16.756 1.00 87.06 102 THR A O 1
ATOM 847 N N . ARG A 1 103 ? -13.634 0.653 14.594 1.00 89.75 103 ARG A N 1
ATOM 848 C CA . ARG A 1 103 ? -14.882 1.390 14.859 1.00 89.75 103 ARG A CA 1
ATOM 849 C C . ARG A 1 103 ? -15.901 0.530 15.605 1.00 89.75 103 ARG A C 1
ATOM 851 O O . ARG A 1 103 ? -16.511 1.014 16.558 1.00 89.75 103 ARG A O 1
ATOM 858 N N . GLU A 1 104 ? -16.053 -0.731 15.217 1.00 92.38 104 GLU A N 1
ATOM 859 C CA . GLU A 1 104 ? -16.948 -1.694 15.875 1.00 92.38 104 GLU A CA 1
ATOM 860 C C . GLU A 1 104 ? -16.511 -1.995 17.315 1.00 92.38 104 GLU A C 1
ATOM 862 O O . GLU A 1 104 ? -17.336 -2.002 18.235 1.00 92.38 104 GLU A O 1
ATOM 867 N N . GLN A 1 105 ? -15.205 -2.151 17.544 1.00 90.00 105 GLN A N 1
ATOM 868 C CA . GLN A 1 105 ? -14.631 -2.310 18.882 1.00 90.00 105 GLN A CA 1
ATOM 869 C C . GLN A 1 105 ? -14.876 -1.070 19.748 1.00 90.00 105 GLN A C 1
ATOM 871 O O . GLN A 1 105 ? -15.360 -1.192 20.872 1.00 90.00 105 GLN A O 1
ATOM 876 N N . LEU A 1 106 ? -14.624 0.134 19.225 1.00 91.44 106 LEU A N 1
ATOM 877 C CA . LEU A 1 106 ? -14.895 1.385 19.941 1.00 91.44 106 LEU A CA 1
ATOM 878 C C . LEU A 1 106 ? -16.381 1.545 20.278 1.00 91.44 106 LEU A C 1
ATOM 880 O O . LEU A 1 106 ? -16.717 1.973 21.383 1.00 91.44 106 LEU A O 1
ATOM 884 N N . ALA A 1 107 ? -17.279 1.192 19.357 1.00 91.56 107 ALA A N 1
ATOM 885 C CA . ALA A 1 107 ? -18.716 1.212 19.609 1.00 91.56 107 ALA A CA 1
ATOM 886 C C . ALA A 1 107 ? -19.099 0.238 20.736 1.00 91.56 107 ALA A C 1
ATOM 888 O O . ALA A 1 107 ? -19.861 0.601 21.633 1.00 91.56 107 ALA A O 1
ATOM 889 N N . SER A 1 108 ? -18.522 -0.963 20.732 1.00 91.62 108 SER A N 1
ATOM 890 C CA . SER A 1 108 ? -18.745 -1.980 21.765 1.00 91.62 108 SER A CA 1
ATOM 891 C C . SER A 1 108 ? -18.218 -1.533 23.132 1.00 91.62 108 SER A C 1
ATOM 893 O O . SER A 1 108 ? -18.941 -1.609 24.124 1.00 91.62 108 SER A O 1
ATOM 895 N N . LEU A 1 109 ? -17.014 -0.955 23.185 1.00 90.88 109 LEU A N 1
ATOM 896 C CA . LEU A 1 109 ? -16.435 -0.392 24.409 1.00 90.88 109 LEU A CA 1
ATOM 897 C C . LEU A 1 109 ? -17.270 0.768 24.964 1.00 90.88 109 LEU A C 1
ATOM 899 O O . LEU A 1 109 ? -17.460 0.868 26.175 1.00 90.88 109 LEU A O 1
ATOM 903 N N . ARG A 1 110 ? -17.820 1.631 24.099 1.00 90.94 110 ARG A N 1
ATOM 904 C CA . ARG A 1 110 ? -18.734 2.709 24.517 1.00 90.94 110 ARG A CA 1
ATOM 905 C C . ARG A 1 110 ? -20.015 2.156 25.139 1.00 90.94 110 ARG A C 1
ATOM 907 O O . ARG A 1 110 ? -20.423 2.650 26.189 1.00 90.94 110 ARG A O 1
ATOM 914 N N . LYS A 1 111 ? -20.613 1.120 24.538 1.00 89.38 111 LYS A N 1
ATOM 915 C CA . LYS A 1 111 ? -21.791 0.432 25.096 1.00 89.38 111 LYS A CA 1
ATOM 916 C C . LYS A 1 111 ? -21.474 -0.200 26.455 1.00 89.38 111 LYS A C 1
ATOM 918 O O . LYS A 1 111 ? -22.215 0.022 27.408 1.00 89.38 111 LYS A O 1
ATOM 923 N N . GLY A 1 112 ? -20.343 -0.899 26.570 1.00 87.88 112 GLY A N 1
ATOM 924 C CA . GLY A 1 112 ? -19.875 -1.475 27.835 1.00 87.88 112 GLY A CA 1
ATOM 925 C C . GLY A 1 112 ? -19.662 -0.412 28.914 1.00 87.88 112 GLY A C 1
ATOM 926 O O . GLY A 1 112 ? -20.202 -0.524 30.011 1.00 87.88 112 GLY A O 1
ATOM 927 N N . ARG A 1 113 ? -18.973 0.689 28.584 1.00 89.12 113 ARG A N 1
ATOM 928 C CA . ARG A 1 113 ? -18.778 1.825 29.501 1.00 89.12 113 ARG A CA 1
ATOM 929 C C . ARG A 1 113 ? -20.106 2.430 29.957 1.00 89.12 113 ARG A C 1
ATOM 931 O O . ARG A 1 113 ? -20.239 2.794 31.122 1.00 89.12 113 ARG A O 1
ATOM 938 N N . GLN A 1 114 ? -21.087 2.544 29.063 1.00 86.50 114 GLN A N 1
ATOM 939 C CA . GLN A 1 114 ? -22.418 3.036 29.410 1.00 86.50 114 GLN A CA 1
ATOM 940 C C . GLN A 1 114 ? -23.153 2.080 30.361 1.00 86.50 114 GLN A C 1
ATOM 942 O O . GLN A 1 114 ? -23.775 2.551 31.311 1.00 86.50 114 GLN A O 1
ATOM 947 N N . ALA A 1 115 ? -23.060 0.766 30.143 1.00 83.25 115 ALA A N 1
ATOM 948 C CA . ALA A 1 115 ? -23.648 -0.241 31.026 1.00 83.25 115 ALA A CA 1
ATOM 949 C C . ALA A 1 115 ? -23.019 -0.208 32.429 1.00 83.25 115 ALA A C 1
ATOM 951 O O . ALA A 1 115 ? -23.742 -0.105 33.417 1.00 83.25 115 ALA A O 1
ATOM 952 N N . VAL A 1 116 ? -21.684 -0.180 32.515 1.00 84.19 116 VAL A N 1
ATOM 953 C CA . VAL A 1 116 ? -20.951 -0.054 33.789 1.00 84.19 116 VAL A CA 1
ATOM 954 C C . VAL A 1 116 ? -21.323 1.238 34.515 1.00 84.19 116 VAL A C 1
ATOM 956 O O . VAL A 1 116 ? -21.600 1.215 35.710 1.00 84.19 116 VAL A O 1
ATOM 959 N N . ARG A 1 117 ? -21.395 2.369 33.798 1.00 81.62 117 ARG A N 1
ATOM 960 C CA . ARG A 1 117 ? -21.804 3.648 34.394 1.00 81.62 117 ARG A CA 1
ATOM 961 C C . ARG A 1 117 ? -23.214 3.570 34.975 1.00 81.62 117 ARG A C 1
ATOM 963 O O . ARG A 1 117 ? -23.407 4.050 36.080 1.00 81.62 117 ARG A O 1
ATOM 970 N N . ARG A 1 118 ? -24.169 2.960 34.261 1.00 72.56 118 ARG A N 1
ATOM 971 C CA . ARG A 1 118 ? -25.553 2.783 34.739 1.00 72.56 118 ARG A CA 1
ATOM 972 C C . ARG A 1 118 ? -25.627 1.932 36.006 1.00 72.56 118 ARG A C 1
ATOM 974 O O . ARG A 1 118 ? -26.387 2.290 36.896 1.00 72.56 118 ARG A O 1
ATOM 981 N N . LEU A 1 119 ? -24.823 0.870 36.098 1.00 67.38 119 LEU A N 1
ATOM 982 C CA . LEU A 1 119 ? -24.714 0.040 37.303 1.00 67.38 119 LEU A CA 1
ATOM 983 C C . LEU A 1 119 ? -24.114 0.820 38.482 1.00 67.38 119 LEU A C 1
ATOM 985 O O . LEU A 1 119 ? -24.635 0.740 39.585 1.00 67.38 119 LEU A O 1
ATOM 989 N N . GLY A 1 120 ? -23.076 1.630 38.247 1.00 59.53 120 GLY A N 1
ATOM 990 C CA . GLY A 1 120 ? -22.473 2.477 39.285 1.00 59.53 120 GLY A CA 1
ATOM 991 C C . GLY A 1 120 ? -23.325 3.681 39.712 1.00 59.53 120 GLY A C 1
ATOM 992 O O . GLY A 1 120 ? -23.089 4.239 40.776 1.00 59.53 120 GLY A O 1
ATOM 993 N N . THR A 1 121 ? -24.305 4.095 38.902 1.00 59.41 121 THR A N 1
ATOM 994 C CA . THR A 1 121 ? -25.262 5.166 39.239 1.00 59.41 121 THR A CA 1
ATOM 995 C C . THR A 1 121 ? -26.619 4.654 39.714 1.00 59.41 121 THR A C 1
ATOM 997 O O . THR A 1 121 ? -27.510 5.473 39.927 1.00 59.41 121 THR A O 1
ATOM 1000 N N . GLN A 1 122 ? -26.819 3.339 39.866 1.00 55.09 122 GLN A N 1
ATOM 1001 C CA . GLN A 1 122 ? -27.977 2.867 40.618 1.00 55.09 122 GLN A CA 1
ATOM 1002 C C . GLN A 1 122 ? -27.752 3.209 42.099 1.00 55.09 122 GLN A C 1
ATOM 1004 O O . GLN A 1 122 ? -26.789 2.713 42.685 1.00 55.09 122 GLN A O 1
ATOM 1009 N N . PRO A 1 123 ? -28.589 4.069 42.708 1.00 50.41 123 PRO A N 1
ATOM 1010 C CA . PRO A 1 123 ? -28.556 4.259 44.149 1.00 50.41 123 PRO A CA 1
ATOM 1011 C C . PRO A 1 123 ? -28.934 2.922 44.784 1.00 50.41 123 PRO A C 1
ATOM 1013 O O . PRO A 1 123 ? -29.885 2.294 44.323 1.00 50.41 123 PRO A O 1
ATOM 1016 N N . GLU A 1 124 ? -28.149 2.483 45.768 1.00 56.75 124 GLU A N 1
ATOM 1017 C CA . GLU A 1 124 ? -28.297 1.251 46.553 1.00 56.75 124 GLU A CA 1
ATOM 1018 C C . GLU A 1 124 ? -29.727 0.670 46.551 1.00 56.75 124 GLU A C 1
ATOM 1020 O O . GLU A 1 124 ? -30.539 0.953 47.427 1.00 56.75 124 GLU A O 1
ATOM 1025 N N . ALA A 1 125 ? -30.044 -0.187 45.577 1.00 54.44 125 ALA A N 1
ATOM 1026 C CA . ALA A 1 125 ? -31.294 -0.946 45.548 1.00 54.44 125 ALA A CA 1
ATOM 1027 C C . ALA A 1 125 ? -31.092 -2.334 46.169 1.00 54.44 125 ALA A C 1
ATOM 1029 O O . ALA A 1 125 ? -31.649 -3.329 45.716 1.00 54.44 125 ALA A O 1
ATOM 1030 N N . THR A 1 126 ? -30.275 -2.403 47.216 1.00 52.16 126 THR A N 1
ATOM 1031 C CA . THR A 1 126 ? -30.187 -3.571 48.089 1.00 52.16 126 THR A CA 1
ATOM 1032 C C . THR A 1 126 ? -30.133 -3.077 49.525 1.00 52.16 126 THR A C 1
ATOM 1034 O O . THR A 1 126 ? -29.155 -2.417 49.886 1.00 52.16 126 THR A O 1
ATOM 1037 N N . PRO A 1 127 ? -31.133 -3.392 50.370 1.00 54.41 127 PRO A N 1
ATOM 1038 C CA . PRO A 1 127 ? -30.955 -3.225 51.799 1.00 54.41 127 PRO A CA 1
ATOM 1039 C C . PRO A 1 127 ? -29.763 -4.096 52.196 1.00 54.41 127 PRO A C 1
ATOM 1041 O O . PRO A 1 127 ? -29.747 -5.293 51.902 1.00 54.41 127 PRO A O 1
ATOM 1044 N N . ARG A 1 128 ? -28.742 -3.495 52.823 1.00 54.53 128 ARG A N 1
ATOM 1045 C CA . ARG A 1 128 ? -27.660 -4.246 53.476 1.00 54.53 128 ARG A CA 1
ATOM 1046 C C . ARG A 1 128 ? -28.309 -5.365 54.298 1.00 54.53 128 ARG A C 1
ATOM 1048 O O . ARG A 1 128 ? -29.093 -5.029 55.192 1.00 54.53 128 ARG A O 1
ATOM 1055 N N . PRO A 1 129 ? -28.020 -6.654 54.046 1.00 54.59 129 PRO A N 1
ATOM 1056 C CA . PRO A 1 129 ? -28.505 -7.707 54.917 1.00 54.59 129 PRO A CA 1
ATOM 1057 C C . PRO A 1 129 ? -27.846 -7.492 56.280 1.00 54.59 129 PRO A C 1
ATOM 1059 O O . PRO A 1 129 ? -26.659 -7.752 56.474 1.00 54.59 129 PRO A O 1
ATOM 1062 N N . ARG A 1 130 ? -28.608 -6.931 57.223 1.00 55.94 130 ARG A N 1
ATOM 1063 C CA . ARG A 1 130 ? -28.264 -6.975 58.639 1.00 55.94 130 ARG A CA 1
ATOM 1064 C C . ARG A 1 130 ? -28.389 -8.437 59.031 1.00 55.94 130 ARG A C 1
ATOM 1066 O O . ARG A 1 130 ? -29.497 -8.929 59.222 1.00 55.94 130 ARG A O 1
ATOM 1073 N N . PHE A 1 131 ? -27.261 -9.135 59.089 1.00 54.69 131 PHE A N 1
ATOM 1074 C CA . PHE A 1 131 ? -27.192 -10.413 59.776 1.00 54.69 131 PHE A CA 1
ATOM 1075 C C . PHE A 1 131 ? -27.615 -10.156 61.222 1.00 54.69 131 PHE A C 1
ATOM 1077 O O . PHE A 1 131 ? -26.890 -9.528 61.990 1.00 54.69 131 PHE A O 1
ATOM 1084 N N . ILE A 1 132 ? -28.835 -10.568 61.563 1.00 51.12 132 ILE A N 1
ATOM 1085 C CA . ILE A 1 132 ? -29.272 -10.673 62.948 1.00 51.12 132 ILE A 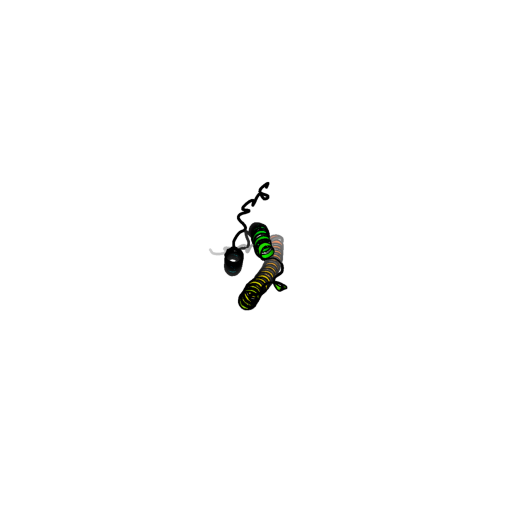CA 1
ATOM 1086 C C . ILE A 1 132 ? -28.525 -11.887 63.487 1.00 51.12 132 ILE A C 1
ATOM 1088 O O . ILE A 1 132 ? -28.939 -13.027 63.284 1.00 51.12 132 ILE A O 1
ATOM 1092 N N . SER A 1 133 ? -27.379 -11.650 64.115 1.00 45.00 133 SER A N 1
ATOM 1093 C CA . SER A 1 133 ? -26.732 -12.634 64.972 1.00 45.00 133 SER A CA 1
ATOM 1094 C C . SER A 1 133 ? -27.588 -12.799 66.228 1.00 45.00 133 SER A C 1
ATOM 1096 O O . SER A 1 133 ? -27.303 -12.208 67.264 1.00 45.00 133 SER A O 1
ATOM 1098 N N . ASN A 1 134 ? -28.667 -13.571 66.108 1.00 49.47 134 ASN A N 1
ATOM 1099 C CA . ASN A 1 134 ? -29.297 -14.232 67.241 1.00 49.47 134 ASN A CA 1
ATOM 1100 C C . ASN A 1 134 ? -28.664 -15.616 67.354 1.00 49.47 134 ASN A C 1
ATOM 1102 O O . ASN A 1 134 ? -29.064 -16.542 66.652 1.00 49.47 134 ASN A O 1
ATOM 1106 N N . LEU A 1 135 ? -27.674 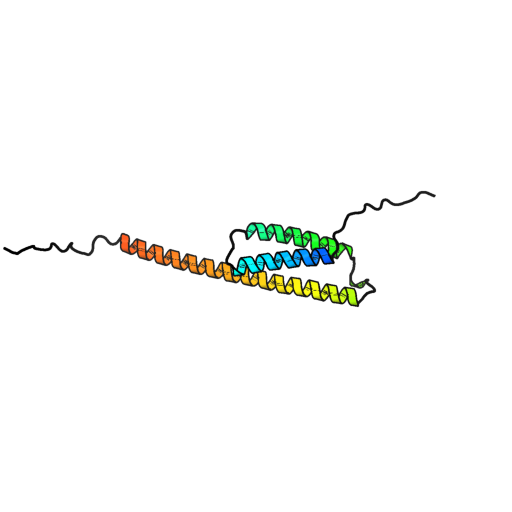-15.742 68.232 1.00 43.47 135 LEU A N 1
ATOM 1107 C CA . LEU A 1 135 ? -27.311 -17.017 68.835 1.00 43.47 135 LEU A CA 1
ATOM 1108 C C . LEU A 1 135 ? -26.626 -16.759 70.180 1.00 43.47 135 LEU A C 1
ATOM 1110 O O . LEU A 1 135 ? -25.485 -16.309 70.204 1.00 43.47 135 LEU A O 1
ATOM 1114 N N . ALA A 1 136 ? -27.395 -17.099 71.220 1.00 40.78 136 ALA A N 1
ATOM 1115 C CA . ALA A 1 136 ? -27.040 -17.415 72.606 1.00 40.78 136 ALA A CA 1
ATOM 1116 C C . AL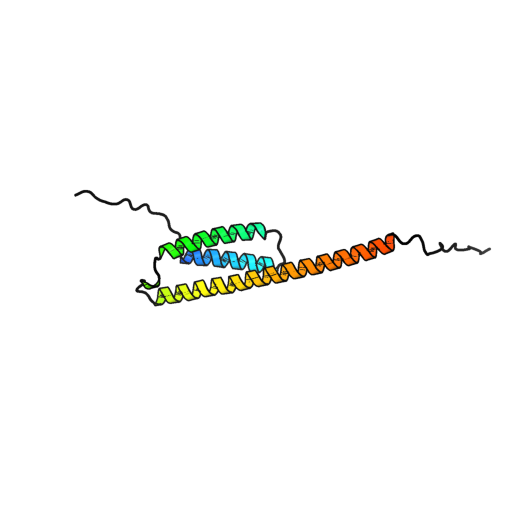A A 1 136 ? -26.424 -16.306 73.472 1.00 40.78 136 ALA A C 1
ATOM 1118 O O . ALA A 1 136 ? -25.231 -15.979 73.304 1.00 40.78 136 ALA A O 1
#

Radius of gyration: 30.21 Å; chains: 1; bounding box: 66×41×106 Å

Sequence (136 aa):
MKPLTGQAHNQAMDPWMALEQYTAMQEEHLEALRRGNLREMSRWQAERERAFTILQRALDGLGDLRLLKDQGLVQHLRERIGALLARENLLRKQVRDHRQRTREQLASLRKGRQAVRRLGTQPEATPRPRFISNLA

pLDDT: mean 79.61, std 16.63, range [38.16, 94.81]

Organism: Desulfurivibrio alkaliphilus (strain DSM 19089 / UNIQEM U267 / AHT2) (NCBI:txid589865)

Secondary structure (DSSP, 8-state):
-----------PPPHHHHHHHHHHHHHHHHHHHHTT--TTHHHHHHHHHHHHHHHHHHHHTT--GGG-S-HHHHHHHHHHHHHHHHHHHHHHHHHHHHHHHHHHHHHHHHHHHHHHHHHHTS---S----------